Protein AF-P15956-F1 (afdb_monomer)

Radius of gyration: 27.66 Å; Cα contacts (8 Å, |Δi|>4): 25; chains: 1; bounding box: 59×22×78 Å

Foldseek 3Di:
DPPVVVCVPCVVVVVVVVVVVCVVPPDDDDDDVNPDDDDPPDDDDPPDPDDDDDCLVVVVVVLVVLVVVLVVVCVVCVVCVVPCDVVSVVVNVVSVVVSVVVVVVCVVVVSNPDDDPVVVVVVVCVVVVVVVVPPD

Mean predicted aligned error: 11.68 Å

Organism: Emericella nidulans (NCBI:txid162425)

Sequence (136 aa):
MTTTTFFLFLIPVLAIILLAVNLIFSPHNPYQEKDSAFECGFHSFLGQNRTQFSISFFIFALLFLLFDLEILLVYPYVVSAYTNGIYGLVIMLVFFLVGTLGFAFELGKNALKIESRQVYNFNYKSWSGYSLIYNK

Nearest PDB structures (foldseek):
  7zme-assembly1_3  TM=8.219E-01  e=1.032E-07  Thermochaetoides thermophila DSM 1495
  6q8o-assembly1_A  TM=8.281E-01  e=1.991E-04  Thermus thermophilus HB8
  6zjy-assembly1_A  TM=8.030E-01  e=6.312E-04  Thermus thermophilus
  6zkc-assembly1_A  TM=7.196E-01  e=3.135E-03  Ovis aries
  8gzu-assembly1_n3  TM=6.681E-01  e=3.582E-02  Tetrahymena thermophila SB210

Structure (mmCIF, N/CA/C/O backbone):
data_AF-P15956-F1
#
_entry.id   AF-P15956-F1
#
loop_
_atom_site.group_PDB
_atom_site.id
_atom_site.type_symbol
_atom_site.label_atom_id
_atom_site.label_alt_id
_atom_site.label_comp_id
_atom_site.label_asym_id
_atom_site.label_entity_id
_atom_site.label_seq_id
_atom_site.pdbx_PDB_ins_code
_atom_site.Cartn_x
_atom_site.Cartn_y
_atom_site.Cartn_z
_atom_site.occupancy
_atom_site.B_iso_or_equiv
_atom_site.auth_seq_id
_atom_site.auth_comp_id
_atom_site.auth_asym_id
_atom_site.auth_atom_id
_atom_site.pdbx_PDB_model_num
ATOM 1 N N . MET A 1 1 ? -21.646 0.951 -29.539 1.00 66.38 1 MET A N 1
ATOM 2 C CA . MET A 1 1 ? -21.012 1.026 -28.207 1.00 66.38 1 MET A CA 1
ATOM 3 C C . MET A 1 1 ? -20.017 -0.108 -28.100 1.00 66.38 1 MET A C 1
ATOM 5 O O . MET A 1 1 ? -20.374 -1.224 -28.456 1.00 66.38 1 MET A O 1
ATOM 9 N N . THR A 1 2 ? -18.770 0.170 -27.722 1.00 90.88 2 THR A N 1
ATOM 10 C CA . THR A 1 2 ? -17.778 -0.894 -27.518 1.00 90.88 2 THR A CA 1
ATOM 11 C C . THR A 1 2 ? -18.231 -1.780 -26.355 1.00 90.88 2 THR A C 1
ATOM 13 O O . THR A 1 2 ? -18.855 -1.288 -25.411 1.00 90.88 2 THR A O 1
ATOM 16 N N . THR A 1 3 ? -17.919 -3.076 -26.392 1.00 93.44 3 THR A N 1
ATOM 17 C CA . THR A 1 3 ? -18.211 -4.001 -25.279 1.00 93.44 3 THR A CA 1
ATOM 18 C C . THR A 1 3 ? -17.689 -3.458 -23.944 1.00 93.44 3 THR A C 1
ATOM 20 O O . THR A 1 3 ? -18.360 -3.572 -22.924 1.00 93.44 3 THR A O 1
ATOM 23 N N . THR A 1 4 ? -16.549 -2.761 -23.965 1.00 93.56 4 THR A N 1
ATOM 24 C CA . THR A 1 4 ? -15.973 -2.079 -22.798 1.00 93.56 4 THR A CA 1
ATOM 25 C C . THR A 1 4 ? -16.869 -0.969 -22.249 1.00 93.56 4 THR A C 1
ATOM 27 O O . THR A 1 4 ? -17.122 -0.940 -21.047 1.00 93.56 4 THR A O 1
ATOM 30 N N . THR A 1 5 ? -17.405 -0.090 -23.105 1.00 93.56 5 THR A N 1
ATOM 31 C CA . THR A 1 5 ? -18.334 0.965 -22.659 1.00 93.56 5 THR A CA 1
ATOM 32 C C . THR A 1 5 ? -19.604 0.382 -22.047 1.00 93.56 5 THR A C 1
ATOM 34 O O . THR A 1 5 ? -20.076 0.901 -21.045 1.00 93.56 5 THR A O 1
ATOM 37 N N . PHE A 1 6 ? -20.116 -0.733 -22.575 1.00 94.88 6 PHE A N 1
ATOM 38 C CA . PHE A 1 6 ? -21.272 -1.419 -21.997 1.00 94.88 6 PHE A CA 1
ATOM 39 C C . PHE A 1 6 ? -21.007 -1.919 -20.566 1.00 94.88 6 PHE A C 1
ATOM 41 O O . PHE A 1 6 ? -21.795 -1.631 -19.664 1.00 94.88 6 PHE A O 1
ATOM 48 N N . PHE A 1 7 ? -19.887 -2.613 -20.329 1.00 95.31 7 PHE A N 1
ATOM 49 C CA . PHE A 1 7 ? -19.571 -3.144 -18.996 1.00 95.31 7 PHE A CA 1
ATOM 50 C C . PHE A 1 7 ? -19.307 -2.053 -17.953 1.00 95.31 7 PHE A C 1
ATOM 52 O O . PHE A 1 7 ? -19.705 -2.221 -16.800 1.00 95.31 7 PHE A O 1
ATOM 59 N N . LEU A 1 8 ? -18.710 -0.922 -18.349 1.00 95.69 8 LEU A N 1
ATOM 60 C CA . LEU A 1 8 ? -18.478 0.214 -17.449 1.00 95.69 8 LEU A CA 1
ATOM 61 C C . LEU A 1 8 ? -19.773 0.762 -16.830 1.00 95.69 8 LEU A C 1
ATOM 63 O O . LEU A 1 8 ? -19.757 1.177 -15.675 1.00 95.69 8 LEU A O 1
ATOM 67 N N . PHE A 1 9 ? -20.891 0.734 -17.562 1.00 95.12 9 PHE A N 1
ATOM 68 C CA . PHE A 1 9 ? -22.191 1.168 -17.040 1.00 95.12 9 PHE A CA 1
ATOM 69 C C . PHE A 1 9 ? -22.993 0.026 -16.413 1.00 95.12 9 PHE A C 1
ATOM 71 O O . PHE A 1 9 ? -23.650 0.233 -15.395 1.00 95.12 9 PHE A O 1
ATOM 78 N N . LEU A 1 10 ? -22.934 -1.183 -16.978 1.00 95.88 10 LEU A N 1
ATOM 79 C CA . LEU A 1 10 ? -23.718 -2.314 -16.482 1.00 95.88 10 LEU A CA 1
ATOM 80 C C . LEU A 1 10 ? -23.341 -2.701 -15.045 1.00 95.88 10 LEU A C 1
ATOM 82 O O . LEU A 1 10 ? -24.234 -2.960 -14.244 1.00 95.88 10 LEU A O 1
ATOM 86 N N . ILE A 1 11 ? -22.049 -2.712 -14.702 1.00 96.62 11 ILE A N 1
ATOM 87 C CA . ILE A 1 11 ? -21.574 -3.125 -13.371 1.00 96.62 11 ILE A CA 1
ATOM 88 C C . ILE A 1 11 ? -22.152 -2.247 -12.239 1.00 96.62 11 ILE A C 1
ATOM 90 O O . ILE A 1 11 ? -22.801 -2.802 -11.347 1.00 96.62 11 ILE A O 1
ATOM 94 N N . PRO A 1 12 ? -21.984 -0.907 -12.236 1.00 97.06 12 PRO A N 1
ATOM 95 C CA . PRO A 1 12 ? -22.539 -0.068 -11.174 1.00 97.06 12 PRO A CA 1
ATOM 96 C C . PRO A 1 12 ? -24.073 -0.061 -11.175 1.00 97.06 12 PRO A C 1
ATOM 98 O O . PRO A 1 12 ? -24.679 -0.063 -10.106 1.00 97.06 12 PRO A O 1
ATOM 101 N N . VAL A 1 13 ? -24.717 -0.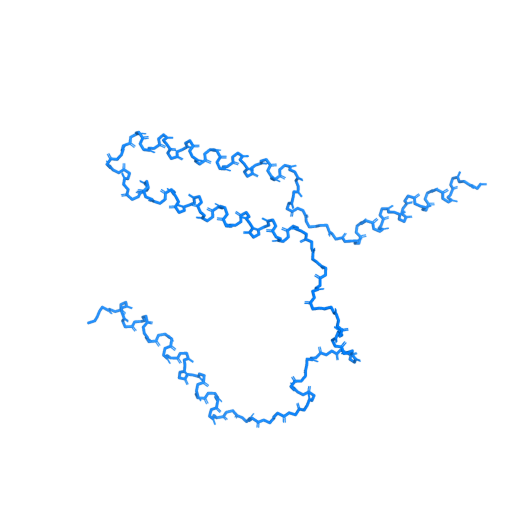112 -12.348 1.00 96.88 13 VAL A N 1
ATOM 102 C CA . VAL A 1 13 ? -26.186 -0.168 -12.443 1.00 96.88 13 VAL A CA 1
ATOM 103 C C . VAL A 1 13 ? -26.728 -1.460 -11.835 1.00 96.88 13 VAL A C 1
ATOM 105 O O . VAL A 1 13 ? -27.676 -1.413 -11.055 1.00 96.88 13 VAL A O 1
ATOM 108 N N . LEU A 1 14 ? -26.109 -2.606 -12.123 1.00 97.31 14 LEU A N 1
ATOM 109 C CA . LEU A 1 14 ? -26.494 -3.885 -11.531 1.00 97.31 14 LEU A CA 1
ATOM 110 C C . LEU A 1 14 ? -26.324 -3.871 -10.006 1.00 97.31 14 LEU A C 1
ATOM 112 O O . LEU A 1 14 ? -27.215 -4.335 -9.298 1.00 97.31 14 LEU A O 1
ATOM 116 N N . ALA A 1 15 ? -25.230 -3.296 -9.492 1.00 97.44 15 ALA A N 1
ATOM 117 C CA . ALA A 1 15 ? -25.020 -3.145 -8.051 1.00 97.44 15 ALA A CA 1
ATOM 118 C C . ALA A 1 15 ? -26.131 -2.305 -7.389 1.00 97.44 15 ALA A C 1
ATOM 120 O O . ALA A 1 15 ? -26.654 -2.692 -6.344 1.00 97.44 15 ALA A O 1
ATOM 121 N N . ILE A 1 16 ? -26.544 -1.203 -8.026 1.00 97.56 16 ILE A N 1
ATOM 122 C CA . ILE A 1 16 ? -27.652 -0.358 -7.552 1.00 97.56 16 ILE A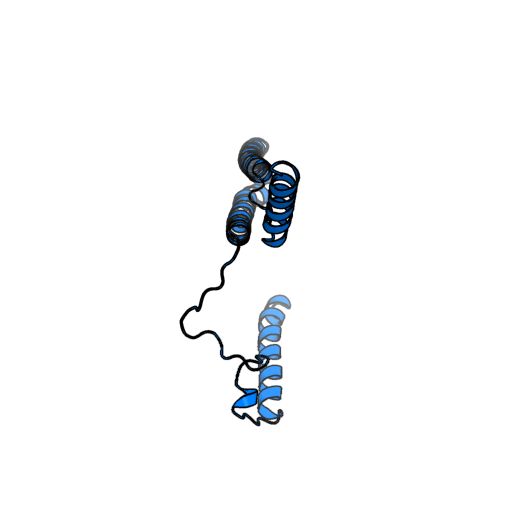 CA 1
ATOM 123 C C . ILE A 1 16 ? -28.987 -1.111 -7.605 1.00 97.56 16 ILE A C 1
ATOM 125 O O . ILE A 1 16 ? -29.762 -1.030 -6.655 1.00 97.56 16 ILE A O 1
ATOM 129 N N . ILE A 1 17 ? -29.258 -1.870 -8.673 1.00 97.31 17 ILE A N 1
ATOM 130 C CA . ILE A 1 17 ? -30.485 -2.675 -8.794 1.00 97.31 17 ILE A CA 1
ATOM 131 C C . ILE A 1 17 ? -30.547 -3.723 -7.681 1.00 97.31 17 ILE A C 1
ATOM 133 O O . ILE A 1 17 ? -31.574 -3.840 -7.019 1.00 97.31 17 ILE A O 1
ATOM 137 N N . LEU A 1 18 ? -29.461 -4.459 -7.434 1.00 96.88 18 LEU A N 1
ATOM 138 C CA . LEU A 1 18 ? -29.420 -5.469 -6.373 1.00 96.88 18 LEU A CA 1
ATOM 139 C C . LEU A 1 18 ? -29.593 -4.847 -4.980 1.00 96.88 18 LEU A C 1
ATOM 141 O O . LEU A 1 18 ? -30.310 -5.408 -4.149 1.00 96.88 18 LEU A O 1
ATOM 145 N N . LEU A 1 19 ? -29.005 -3.670 -4.740 1.00 97.00 19 LEU A N 1
ATOM 146 C CA . LEU A 1 19 ? -29.234 -2.905 -3.514 1.00 97.00 19 LEU A CA 1
ATOM 147 C C . LEU A 1 19 ? -30.703 -2.468 -3.387 1.00 97.00 19 LEU A C 1
ATOM 149 O O . LEU A 1 19 ? -31.295 -2.638 -2.325 1.00 97.00 19 LEU A O 1
ATOM 153 N N . ALA A 1 20 ? -31.317 -1.960 -4.459 1.00 96.81 20 ALA A N 1
ATOM 154 C CA . ALA A 1 20 ? -32.720 -1.543 -4.463 1.00 96.81 20 ALA A CA 1
ATOM 155 C C . ALA A 1 20 ? -33.676 -2.721 -4.220 1.00 96.81 20 ALA A C 1
ATOM 157 O O . ALA A 1 20 ? -34.612 -2.600 -3.433 1.00 96.81 20 ALA A O 1
ATOM 158 N N . VAL A 1 21 ? -33.410 -3.880 -4.831 1.00 96.75 21 VAL A N 1
ATOM 159 C CA . VAL A 1 21 ? -34.142 -5.127 -4.564 1.00 96.75 21 VAL A CA 1
ATOM 160 C C . VAL A 1 21 ? -34.025 -5.494 -3.083 1.00 96.75 21 VAL A C 1
ATOM 162 O O . VAL A 1 21 ? -35.041 -5.757 -2.445 1.00 96.75 21 VAL A O 1
ATOM 165 N N . ASN A 1 22 ? -32.824 -5.452 -2.495 1.00 96.12 22 ASN A N 1
ATOM 166 C CA . ASN A 1 22 ? -32.667 -5.722 -1.065 1.00 96.12 22 ASN A CA 1
ATOM 167 C C . ASN A 1 22 ? -33.465 -4.733 -0.198 1.00 96.12 22 ASN A C 1
ATOM 169 O O . ASN A 1 22 ? -34.184 -5.171 0.691 1.00 96.12 22 ASN A O 1
ATOM 173 N N . LEU A 1 23 ? -33.409 -3.432 -0.486 1.00 93.88 23 LEU A N 1
ATOM 174 C CA . LEU A 1 23 ? -34.142 -2.413 0.275 1.00 93.88 23 LEU A CA 1
ATOM 175 C C . LEU A 1 23 ? -35.669 -2.573 0.190 1.00 93.88 23 LEU A C 1
ATOM 177 O O . LEU A 1 23 ? -36.357 -2.265 1.158 1.00 93.88 23 LEU A O 1
ATOM 181 N N . ILE A 1 24 ? -36.198 -3.054 -0.941 1.00 94.62 24 ILE A N 1
ATOM 182 C CA . ILE A 1 24 ? -37.642 -3.258 -1.142 1.00 94.62 24 ILE A CA 1
ATOM 183 C C . ILE A 1 24 ? -38.132 -4.552 -0.477 1.00 94.62 24 ILE A C 1
ATOM 185 O O . ILE A 1 24 ? -39.212 -4.565 0.109 1.00 94.62 24 ILE A O 1
ATOM 189 N N . PHE A 1 25 ? -37.374 -5.648 -0.585 1.00 94.38 25 PHE A N 1
ATOM 190 C CA . PHE A 1 25 ? -37.822 -6.971 -0.126 1.00 94.38 25 PHE A CA 1
ATOM 191 C C . PHE A 1 25 ? -37.349 -7.345 1.287 1.00 94.38 25 PHE A C 1
ATOM 193 O O . PHE A 1 25 ? -37.889 -8.280 1.879 1.00 94.38 25 PHE A O 1
ATOM 200 N N . SER A 1 26 ? -36.340 -6.665 1.837 1.00 92.06 26 SER A N 1
ATOM 201 C CA . SER A 1 26 ? -35.792 -6.983 3.159 1.00 92.06 26 SER A CA 1
ATOM 202 C C . SER A 1 26 ? -36.689 -6.452 4.289 1.00 92.06 26 SER A C 1
ATOM 204 O O . SER A 1 26 ? -37.110 -5.294 4.243 1.00 92.06 26 SER A O 1
ATOM 206 N N . PRO A 1 27 ? -36.963 -7.244 5.344 1.00 90.38 27 PRO A N 1
ATOM 207 C CA . PRO A 1 27 ? -37.688 -6.761 6.512 1.00 90.38 27 PRO A CA 1
ATOM 208 C C . PRO A 1 27 ? -36.859 -5.717 7.273 1.00 90.38 27 PRO A C 1
ATOM 210 O O . PRO A 1 27 ? -35.806 -6.012 7.845 1.00 90.38 27 PRO A O 1
ATOM 213 N N . HIS A 1 28 ? -37.365 -4.488 7.332 1.00 88.94 28 HIS A N 1
ATOM 214 C CA . HIS A 1 28 ? -36.747 -3.397 8.076 1.00 88.94 28 HIS A CA 1
ATOM 215 C C . HIS A 1 28 ? -37.395 -3.253 9.464 1.00 88.94 28 HIS A C 1
ATOM 217 O O . HIS A 1 28 ? -38.454 -2.651 9.603 1.00 88.94 28 HIS A O 1
ATOM 223 N N . ASN A 1 29 ? -36.763 -3.831 10.493 1.00 89.88 29 ASN A N 1
ATOM 224 C CA . ASN A 1 29 ? -37.161 -3.691 11.903 1.00 89.88 29 ASN A CA 1
ATOM 225 C C . ASN A 1 29 ? -35.998 -3.085 12.719 1.00 89.88 29 ASN A C 1
ATOM 227 O O . ASN A 1 29 ? -35.164 -3.859 13.217 1.00 89.88 29 ASN A O 1
ATOM 231 N N . PRO A 1 30 ? -35.861 -1.744 12.746 1.00 87.94 30 PRO A N 1
ATOM 232 C CA . PRO A 1 30 ? -34.878 -1.034 13.563 1.00 87.94 30 PRO A CA 1
ATOM 233 C C . PRO A 1 30 ? -35.360 -0.918 15.016 1.00 87.94 30 PRO A C 1
ATOM 235 O O . PRO A 1 30 ? -36.530 -0.646 15.281 1.00 87.94 30 PRO A O 1
ATOM 238 N N . TYR A 1 31 ? -34.454 -1.132 15.963 1.00 90.25 31 TYR A N 1
ATOM 239 C CA . TYR A 1 31 ? -34.676 -0.894 17.390 1.00 90.25 31 TYR A CA 1
ATOM 240 C C . TYR A 1 31 ? -33.358 -0.446 18.021 1.00 90.25 31 TYR A C 1
ATOM 242 O O . TYR A 1 31 ? -32.284 -0.711 17.480 1.00 90.25 31 TYR A O 1
ATOM 250 N N . GLN A 1 32 ? -33.432 0.245 19.158 1.00 84.81 32 GLN A N 1
ATOM 251 C CA . GLN A 1 32 ? -32.307 0.989 19.733 1.00 84.81 32 GLN A CA 1
ATOM 252 C C . GLN A 1 32 ? -31.046 0.131 19.941 1.00 84.81 32 GLN A C 1
ATOM 254 O O . GLN A 1 32 ? -29.933 0.569 19.650 1.00 84.81 32 GLN A O 1
ATOM 259 N N . GLU A 1 33 ? -31.200 -1.113 20.387 1.00 81.81 33 GLU A N 1
ATOM 260 C CA . GLU A 1 33 ? -30.088 -2.040 20.614 1.00 81.81 33 GLU A CA 1
ATOM 261 C C . GLU A 1 33 ? -29.494 -2.593 19.309 1.00 81.81 33 GLU A C 1
ATOM 263 O O . GLU A 1 33 ? -28.332 -2.982 19.288 1.00 81.81 33 GLU A O 1
ATOM 268 N N . LYS A 1 34 ? -30.261 -2.617 18.212 1.00 84.50 34 LYS A N 1
ATOM 269 C CA . LYS A 1 34 ? -29.793 -3.049 16.883 1.00 84.50 34 LYS A CA 1
ATOM 270 C C . LYS A 1 34 ? -29.098 -1.935 16.113 1.00 84.50 34 LYS A C 1
ATOM 272 O O . LYS A 1 34 ? -28.193 -2.218 15.333 1.00 84.50 34 LYS A O 1
ATOM 277 N N . ASP A 1 35 ? -29.521 -0.696 16.339 1.00 86.31 35 ASP A N 1
ATOM 278 C CA . ASP A 1 35 ? -28.936 0.485 15.702 1.00 86.31 35 ASP A CA 1
ATOM 279 C C . ASP A 1 35 ? -27.712 1.022 16.467 1.00 86.31 35 ASP A C 1
ATOM 281 O O . ASP A 1 35 ? -26.951 1.830 15.933 1.00 86.31 35 ASP A O 1
ATOM 285 N N . SER A 1 36 ? -27.495 0.580 17.711 1.00 82.62 36 SER A N 1
ATOM 286 C CA . SER A 1 36 ? -26.305 0.928 18.495 1.00 82.62 36 SER A CA 1
ATOM 287 C C . SER A 1 36 ? -25.149 -0.049 18.249 1.00 82.62 36 SER A C 1
ATOM 289 O O . SER A 1 36 ? -25.343 -1.213 17.905 1.00 82.62 36 SER A O 1
ATOM 291 N N . ALA A 1 37 ? -23.913 0.440 18.383 1.00 81.44 37 ALA A N 1
ATOM 292 C CA . ALA A 1 37 ? -22.723 -0.382 18.182 1.00 81.44 37 ALA A CA 1
ATOM 293 C C . ALA A 1 37 ? -22.655 -1.506 19.227 1.00 81.44 37 ALA A C 1
ATOM 295 O O . ALA A 1 37 ? -22.888 -1.266 20.412 1.00 81.44 37 ALA A O 1
ATOM 296 N N . PHE A 1 38 ? -22.300 -2.721 18.792 1.00 76.50 38 PHE A N 1
ATOM 297 C CA . PHE A 1 38 ? -22.085 -3.830 19.715 1.00 76.50 38 PHE A CA 1
ATOM 298 C C . PHE A 1 38 ? -20.877 -3.532 20.599 1.00 76.50 38 PHE A C 1
ATOM 300 O O . PHE A 1 38 ? -19.731 -3.562 20.156 1.00 76.50 38 PHE A O 1
ATOM 307 N N . GLU A 1 39 ? -21.152 -3.292 21.867 1.00 73.19 39 GLU A N 1
ATOM 308 C CA . GLU A 1 39 ? -20.169 -3.186 22.926 1.00 73.19 39 GLU A CA 1
ATOM 309 C C . GLU A 1 39 ? -20.600 -4.177 24.000 1.00 73.19 39 GLU A C 1
ATOM 311 O O . GLU A 1 39 ? -21.790 -4.272 24.304 1.00 73.19 39 GLU A O 1
ATOM 316 N N . CYS A 1 40 ? -19.663 -4.930 24.579 1.00 74.81 40 CYS A N 1
ATOM 317 C CA . CYS A 1 40 ? -19.920 -5.914 25.640 1.00 74.81 40 CYS A CA 1
ATOM 318 C C . CYS A 1 40 ? -20.374 -5.254 26.969 1.00 74.81 40 CYS A C 1
ATOM 320 O O . CYS A 1 40 ? -19.822 -5.551 28.027 1.00 74.81 40 CYS A O 1
ATOM 322 N N . GLY A 1 41 ? -21.344 -4.335 26.923 1.00 69.12 41 GLY A N 1
ATOM 323 C CA . GLY A 1 41 ? -21.858 -3.545 28.039 1.00 69.12 41 GLY A CA 1
ATOM 324 C C . GLY A 1 41 ? -21.189 -2.181 28.241 1.00 69.12 41 GLY A C 1
ATOM 325 O O . GLY A 1 41 ? -21.436 -1.552 29.266 1.00 69.12 41 GLY A O 1
ATOM 326 N N . PHE A 1 42 ? -20.351 -1.707 27.314 1.00 66.25 42 PHE A N 1
ATOM 327 C CA . PHE A 1 42 ? -19.652 -0.423 27.449 1.00 66.25 42 PHE A CA 1
ATOM 328 C C . PHE A 1 42 ? -20.212 0.633 26.491 1.00 66.25 42 PHE A C 1
ATOM 330 O O . PHE A 1 42 ? -20.554 0.343 25.357 1.00 66.25 42 PHE A O 1
ATOM 337 N N . HIS A 1 43 ? -20.316 1.885 26.930 1.00 67.19 43 HIS A N 1
ATOM 338 C CA . HIS A 1 43 ? -20.608 2.982 26.009 1.00 67.19 43 HIS A CA 1
ATOM 339 C C . HIS A 1 43 ? -19.312 3.427 25.330 1.00 67.19 43 HIS A C 1
ATOM 341 O O . HIS A 1 43 ? -18.280 3.547 25.995 1.00 67.19 43 HIS A O 1
ATOM 347 N N . SER A 1 44 ? -19.367 3.716 24.026 1.00 68.06 44 SER A N 1
ATOM 348 C CA . SER A 1 44 ? -18.257 4.342 23.301 1.00 68.06 44 SER A CA 1
ATOM 349 C C . SER A 1 44 ? -17.777 5.576 24.071 1.00 68.06 44 SER A C 1
ATOM 351 O O . SER A 1 44 ? -18.589 6.450 24.386 1.00 68.06 44 SER A O 1
ATOM 353 N N . PHE A 1 45 ? -16.485 5.636 24.401 1.00 65.81 45 PHE A N 1
ATOM 354 C CA . PHE A 1 45 ? -15.911 6.679 25.253 1.00 65.81 45 PHE A CA 1
ATOM 355 C C . PHE A 1 45 ? -16.260 8.090 24.744 1.00 65.81 45 PHE A C 1
ATOM 357 O O . PHE A 1 45 ? -15.717 8.564 23.745 1.00 65.81 45 PHE A O 1
ATOM 364 N N . LEU A 1 46 ? -17.156 8.783 25.453 1.00 66.25 46 LEU A N 1
ATOM 365 C CA . LEU A 1 46 ? -17.510 10.173 25.177 1.00 66.25 46 LEU A CA 1
ATOM 366 C C . LEU A 1 46 ? -16.299 11.056 25.514 1.00 66.25 46 LEU A C 1
ATOM 368 O O . LEU A 1 46 ? -15.959 11.231 26.681 1.00 66.25 46 LEU A O 1
ATOM 372 N N . GLY A 1 47 ? -15.621 11.581 24.492 1.00 71.56 47 GLY A N 1
ATOM 373 C CA . GLY A 1 47 ? -14.517 12.538 24.653 1.00 71.56 47 GLY A CA 1
ATOM 374 C C . GLY A 1 47 ? -13.210 12.171 23.948 1.00 71.56 47 GLY A C 1
ATOM 375 O O . GLY A 1 47 ? -12.355 13.043 23.802 1.00 71.56 47 GLY A O 1
ATOM 376 N N . GLN A 1 48 ? -13.049 10.938 23.449 1.00 70.56 48 GLN A N 1
ATOM 377 C CA . GLN A 1 48 ? -11.897 10.555 22.620 1.00 70.56 48 GLN A CA 1
ATOM 378 C C . GLN A 1 48 ? -12.326 9.838 21.336 1.00 70.56 48 GLN A C 1
ATOM 380 O O . GLN A 1 48 ? -12.471 8.624 21.291 1.00 70.56 48 GLN A O 1
ATO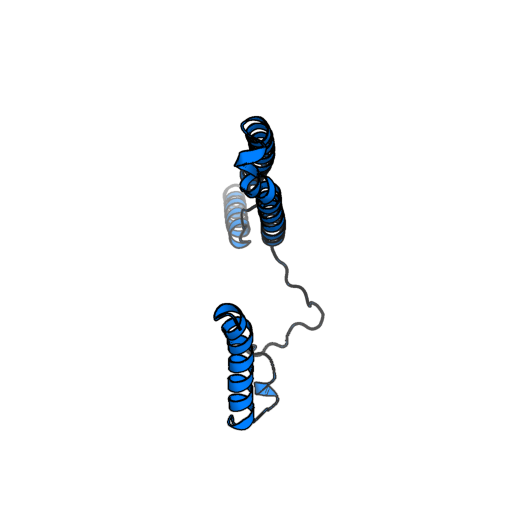M 385 N N . ASN A 1 49 ? -12.438 10.605 20.248 1.00 76.75 49 ASN A N 1
ATOM 386 C CA . ASN A 1 49 ? -12.742 10.079 18.907 1.00 76.75 49 ASN A CA 1
ATOM 387 C C . ASN A 1 49 ? -11.503 9.516 18.186 1.00 76.75 49 ASN A C 1
ATOM 389 O O . ASN A 1 49 ? -11.573 9.129 17.019 1.00 76.75 49 ASN A O 1
ATOM 393 N N . ARG A 1 50 ? -10.336 9.550 18.836 1.00 80.56 50 ARG A N 1
ATOM 394 C CA . ARG A 1 50 ? -9.062 9.112 18.271 1.00 80.56 50 ARG A CA 1
ATOM 395 C C . ARG A 1 50 ? -8.448 8.081 19.196 1.00 80.56 50 ARG A C 1
ATOM 397 O O . ARG A 1 50 ? -8.210 8.355 20.366 1.00 80.56 50 ARG A O 1
ATOM 404 N N . THR A 1 51 ? -8.168 6.910 18.648 1.00 79.62 51 THR A N 1
ATOM 405 C CA . THR A 1 51 ? -7.378 5.890 19.324 1.00 79.62 51 THR A CA 1
ATOM 406 C C . THR A 1 51 ? -5.895 6.192 19.137 1.00 79.62 51 THR A C 1
ATOM 408 O O . THR A 1 51 ? -5.475 6.752 18.124 1.00 79.62 51 THR A O 1
ATOM 411 N N . GLN A 1 52 ? -5.080 5.834 20.128 1.00 81.44 52 GLN A N 1
ATOM 412 C CA . GLN A 1 52 ? -3.630 5.844 19.964 1.00 81.44 52 GLN A CA 1
ATOM 413 C C . GLN A 1 52 ? -3.240 4.795 18.911 1.00 81.44 52 GLN A C 1
ATOM 415 O O . GLN A 1 52 ? -3.568 3.618 19.053 1.00 81.44 52 GLN A O 1
ATOM 420 N N . PHE A 1 53 ? -2.540 5.218 17.863 1.00 83.50 53 PHE A N 1
ATOM 421 C CA . PHE A 1 53 ? -1.975 4.339 16.842 1.00 83.50 53 PHE A CA 1
ATOM 422 C C . PHE A 1 53 ? -0.467 4.576 16.744 1.00 83.50 53 PHE A C 1
ATOM 424 O O . PHE A 1 53 ? 0.032 5.642 17.112 1.00 83.50 53 PHE A O 1
ATOM 431 N N . SER A 1 54 ? 0.282 3.573 16.286 1.00 86.25 54 SER A N 1
ATOM 432 C CA . SER A 1 54 ? 1.719 3.729 16.064 1.00 86.25 54 SER A CA 1
ATOM 433 C C . SER A 1 54 ? 1.979 4.601 14.834 1.00 86.25 54 SER A C 1
ATOM 435 O O . SER A 1 54 ? 1.333 4.445 13.797 1.00 86.25 54 SER A O 1
ATOM 437 N N . ILE A 1 55 ? 2.972 5.492 14.923 1.00 88.12 55 ILE A N 1
ATOM 438 C CA . ILE A 1 55 ? 3.392 6.352 13.803 1.00 88.12 55 ILE A CA 1
ATOM 439 C C . ILE A 1 55 ? 3.782 5.538 12.557 1.00 88.12 55 ILE A C 1
ATOM 441 O O . ILE A 1 55 ? 3.641 6.019 11.437 1.00 88.12 55 ILE A O 1
ATOM 445 N N . SER A 1 56 ? 4.194 4.279 12.738 1.00 88.81 56 SER A N 1
ATOM 446 C CA . SER A 1 56 ? 4.551 3.354 11.663 1.00 88.81 56 SER A CA 1
ATOM 447 C C . SER A 1 56 ? 3.455 3.247 10.598 1.00 88.81 56 SER A C 1
ATOM 449 O O . SER A 1 56 ? 3.771 3.268 9.414 1.00 88.81 56 SER A O 1
ATOM 451 N N . PHE A 1 57 ? 2.169 3.217 10.980 1.00 89.12 57 PHE A N 1
ATOM 452 C CA . PHE A 1 57 ? 1.061 3.157 10.012 1.00 89.12 57 PHE A CA 1
ATOM 453 C C . PHE A 1 57 ? 1.000 4.387 9.098 1.00 89.12 57 PHE A C 1
ATOM 455 O O . PHE A 1 57 ? 0.720 4.261 7.908 1.00 89.12 57 PHE A O 1
ATOM 462 N N . PHE A 1 58 ? 1.301 5.570 9.637 1.00 91.38 58 PHE A N 1
ATOM 463 C CA . PHE A 1 58 ? 1.386 6.797 8.848 1.00 91.38 58 PHE A CA 1
ATOM 464 C C . PHE A 1 58 ? 2.588 6.766 7.894 1.00 91.38 58 PHE A C 1
ATOM 466 O O . PHE A 1 58 ? 2.452 7.128 6.727 1.00 91.38 58 PHE A O 1
ATOM 473 N N . ILE A 1 59 ? 3.741 6.274 8.361 1.00 91.75 59 ILE A N 1
ATOM 474 C CA . ILE A 1 59 ? 4.952 6.135 7.538 1.00 91.75 59 ILE A CA 1
ATOM 475 C C . ILE A 1 59 ? 4.702 5.174 6.368 1.00 91.75 59 ILE A C 1
ATOM 477 O O . ILE A 1 59 ? 5.075 5.496 5.244 1.00 91.75 59 ILE A O 1
ATOM 481 N N . PHE A 1 60 ? 4.008 4.051 6.591 1.00 90.56 60 PHE A N 1
ATOM 482 C CA . PHE A 1 60 ? 3.603 3.142 5.512 1.00 90.56 60 PHE A CA 1
ATOM 483 C C . PHE A 1 60 ? 2.741 3.839 4.450 1.00 90.56 60 PHE A C 1
ATOM 485 O O . PHE A 1 60 ? 2.989 3.659 3.261 1.00 90.56 60 PHE A O 1
ATOM 492 N N . ALA A 1 61 ? 1.758 4.651 4.856 1.00 94.06 61 ALA A N 1
ATOM 493 C CA . ALA A 1 61 ? 0.894 5.369 3.916 1.00 94.06 61 ALA A CA 1
ATOM 494 C C . ALA A 1 61 ? 1.661 6.426 3.102 1.00 94.06 61 ALA A C 1
ATOM 496 O O . ALA A 1 61 ? 1.454 6.551 1.895 1.00 94.06 61 ALA A O 1
ATOM 497 N N . LEU A 1 62 ? 2.574 7.161 3.744 1.00 93.38 62 LEU A N 1
ATOM 498 C CA . LEU A 1 62 ? 3.418 8.153 3.073 1.00 93.38 62 LEU A CA 1
ATOM 499 C C . LEU A 1 62 ? 4.382 7.490 2.082 1.00 93.38 62 LEU A C 1
ATOM 501 O O . LEU A 1 62 ? 4.544 7.960 0.961 1.00 93.38 62 LEU A O 1
ATOM 505 N N . LEU A 1 63 ? 4.990 6.377 2.483 1.00 91.56 63 LEU A N 1
ATOM 506 C CA . LEU A 1 63 ? 5.900 5.592 1.654 1.00 91.56 63 LEU A CA 1
ATOM 507 C C . LEU A 1 63 ? 5.185 4.948 0.458 1.00 91.56 63 LEU A C 1
ATOM 509 O O . LEU A 1 63 ? 5.726 4.942 -0.644 1.00 91.56 63 LEU A O 1
ATOM 513 N N . PHE A 1 64 ? 3.948 4.480 0.646 1.00 92.75 64 PHE A N 1
ATOM 514 C CA . PHE A 1 64 ? 3.090 4.035 -0.453 1.00 92.75 64 PHE A CA 1
ATOM 515 C C . PHE A 1 64 ? 2.831 5.164 -1.459 1.00 92.75 64 PHE A C 1
ATOM 517 O O . PHE A 1 64 ? 3.022 4.965 -2.654 1.00 92.75 64 PHE A O 1
ATOM 524 N N . LEU A 1 65 ? 2.470 6.359 -0.978 1.00 94.25 65 LEU A N 1
ATOM 525 C CA . LEU A 1 65 ? 2.259 7.529 -1.835 1.00 94.25 65 LEU A CA 1
ATOM 526 C C . LEU A 1 65 ? 3.529 7.904 -2.611 1.00 94.25 65 LEU A C 1
ATOM 528 O O . LEU A 1 65 ? 3.448 8.236 -3.791 1.00 94.25 65 LEU A O 1
ATOM 532 N N . LEU A 1 66 ? 4.697 7.837 -1.966 1.00 92.62 66 LEU A N 1
ATOM 533 C CA . LEU A 1 66 ? 5.981 8.131 -2.603 1.00 92.62 66 LEU A CA 1
ATOM 534 C C . LEU A 1 66 ? 6.287 7.151 -3.747 1.00 92.62 66 LEU A C 1
ATOM 536 O O . LEU A 1 66 ? 6.627 7.599 -4.840 1.00 92.62 66 LEU A O 1
ATOM 540 N N . PHE A 1 67 ? 6.141 5.839 -3.525 1.00 91.31 67 PHE A N 1
ATOM 541 C CA . PHE A 1 67 ? 6.410 4.842 -4.571 1.00 91.31 67 PHE A CA 1
ATOM 542 C C . PHE A 1 67 ? 5.384 4.843 -5.694 1.00 91.31 67 PHE A C 1
ATOM 544 O O . PHE A 1 67 ? 5.757 4.634 -6.847 1.00 91.31 67 PHE A O 1
ATOM 551 N N .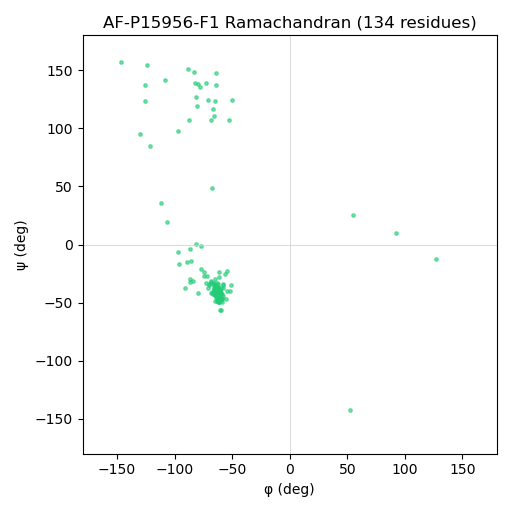 ASP A 1 68 ? 4.115 5.111 -5.391 1.00 95.19 68 ASP A N 1
ATOM 552 C CA . ASP A 1 68 ? 3.085 5.258 -6.422 1.00 95.19 68 ASP A CA 1
ATOM 553 C C . ASP A 1 68 ? 3.411 6.442 -7.352 1.00 95.19 68 ASP A C 1
ATOM 555 O O . ASP A 1 68 ? 3.376 6.325 -8.580 1.00 95.19 68 ASP A O 1
ATOM 559 N N . LEU A 1 69 ? 3.862 7.559 -6.771 1.00 94.44 69 LEU A N 1
ATOM 560 C CA . LEU A 1 69 ? 4.323 8.730 -7.516 1.00 94.44 69 LEU A CA 1
ATOM 561 C C . LEU A 1 69 ? 5.581 8.416 -8.349 1.00 94.44 69 LEU A C 1
ATOM 563 O O . LEU A 1 69 ? 5.656 8.803 -9.516 1.00 94.44 69 LEU A O 1
ATOM 567 N N . GLU A 1 70 ? 6.552 7.686 -7.797 1.00 94.06 70 GLU A N 1
ATOM 568 C CA . GLU A 1 70 ? 7.765 7.281 -8.523 1.00 94.06 70 GLU A CA 1
ATOM 569 C C . GLU A 1 70 ? 7.434 6.455 -9.777 1.00 94.06 70 GLU A C 1
ATOM 571 O O . GLU A 1 70 ? 7.924 6.757 -10.869 1.00 94.06 70 GLU A O 1
ATOM 576 N N . ILE A 1 71 ? 6.541 5.468 -9.654 1.00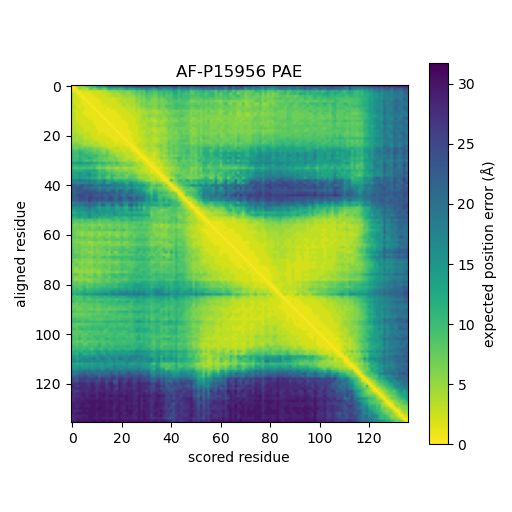 92.81 71 ILE A N 1
ATOM 577 C CA . ILE A 1 71 ? 6.090 4.636 -10.781 1.00 92.81 71 ILE A CA 1
ATOM 578 C C . ILE A 1 71 ? 5.364 5.489 -11.829 1.00 92.81 71 ILE A C 1
ATOM 580 O O . ILE A 1 71 ? 5.602 5.334 -13.033 1.00 92.81 71 ILE A O 1
ATOM 584 N N . LEU A 1 72 ? 4.522 6.428 -11.390 1.00 95.06 72 LEU A N 1
ATOM 585 C CA . LEU A 1 72 ? 3.828 7.358 -12.279 1.00 95.06 72 LEU A CA 1
ATOM 586 C C . LEU A 1 72 ? 4.814 8.222 -13.080 1.00 95.06 72 LEU A C 1
ATOM 588 O O . LEU A 1 72 ? 4.597 8.441 -14.270 1.00 95.06 72 LEU A O 1
ATOM 592 N N . LEU A 1 73 ? 5.916 8.673 -12.475 1.00 92.69 73 LEU A N 1
ATOM 593 C CA . LEU A 1 73 ? 6.951 9.456 -13.166 1.00 92.69 73 LEU A CA 1
ATOM 594 C C . LEU A 1 73 ? 7.795 8.630 -14.143 1.00 92.69 73 LEU A C 1
ATOM 596 O O . LEU A 1 73 ? 8.284 9.170 -15.137 1.00 92.69 73 LEU A O 1
ATOM 600 N N . VAL A 1 74 ? 7.944 7.326 -13.906 1.00 92.75 74 VAL A N 1
ATOM 601 C CA . VAL A 1 74 ? 8.613 6.408 -14.842 1.00 92.75 74 VAL A CA 1
ATOM 602 C C . VAL A 1 74 ? 7.726 6.098 -16.059 1.00 92.75 74 VAL A C 1
ATOM 604 O O . VAL A 1 74 ? 8.238 5.856 -17.156 1.00 92.75 74 VAL A O 1
ATOM 607 N N . TYR A 1 75 ? 6.400 6.162 -15.916 1.00 93.06 75 TYR A N 1
ATOM 608 C CA . TYR A 1 75 ? 5.447 5.789 -16.967 1.00 93.06 75 TYR A CA 1
ATOM 609 C C . TYR A 1 75 ? 5.633 6.533 -18.313 1.00 93.06 75 TYR A C 1
ATOM 611 O O . TYR A 1 75 ? 5.697 5.861 -19.347 1.00 93.06 75 TYR A O 1
ATOM 619 N N . PRO A 1 76 ? 5.803 7.873 -18.371 1.00 91.56 76 PRO A N 1
ATOM 620 C CA . PRO A 1 76 ? 6.064 8.584 -19.625 1.00 91.56 76 PRO A CA 1
ATOM 621 C C . PRO A 1 76 ? 7.314 8.097 -20.359 1.00 91.56 76 PRO A C 1
ATOM 623 O O . PRO A 1 76 ? 7.306 8.010 -21.590 1.00 91.56 76 PRO A O 1
ATOM 626 N N . TYR A 1 77 ? 8.377 7.752 -19.623 1.00 91.88 77 TYR A N 1
ATOM 627 C CA . TYR A 1 77 ? 9.579 7.184 -20.227 1.00 91.88 77 TYR A CA 1
ATOM 628 C C . TYR A 1 77 ? 9.276 5.829 -20.872 1.00 91.88 77 TYR A C 1
ATOM 630 O O . TYR A 1 77 ? 9.663 5.612 -22.017 1.00 91.88 77 TYR A O 1
ATOM 638 N N . VAL A 1 78 ? 8.535 4.949 -20.189 1.00 92.44 78 VAL A N 1
ATOM 639 C CA . VAL A 1 78 ? 8.171 3.623 -20.723 1.00 92.44 78 VAL A CA 1
ATOM 640 C C . VAL A 1 78 ? 7.369 3.749 -22.022 1.00 92.44 78 VAL A C 1
ATOM 642 O O . VAL A 1 78 ? 7.650 3.043 -22.988 1.00 92.44 78 VAL A O 1
ATOM 645 N N . VAL A 1 79 ? 6.425 4.692 -22.085 1.00 94.25 79 VAL A N 1
ATOM 646 C CA . VAL A 1 79 ? 5.610 4.940 -23.288 1.00 94.25 79 VAL A CA 1
ATOM 647 C C . VAL A 1 79 ? 6.436 5.528 -24.444 1.00 94.25 79 VAL A C 1
ATOM 649 O O . VAL A 1 79 ? 6.162 5.236 -25.606 1.00 94.25 79 VAL A O 1
ATOM 652 N N . SER A 1 80 ? 7.467 6.326 -24.150 1.00 93.44 80 SER A N 1
ATOM 653 C CA . SER A 1 80 ? 8.318 7.010 -25.143 1.00 93.44 80 SER A CA 1
ATOM 654 C C . SER A 1 80 ? 9.722 6.399 -25.290 1.00 93.44 80 SER A C 1
ATOM 656 O O . SER A 1 80 ? 10.637 7.027 -25.828 1.00 93.44 80 SER A O 1
ATOM 658 N N . ALA A 1 81 ? 9.914 5.151 -24.850 1.00 92.00 81 ALA A N 1
ATOM 659 C CA . ALA A 1 81 ? 11.228 4.504 -24.822 1.00 92.00 81 ALA A CA 1
ATOM 660 C C . ALA A 1 81 ? 11.886 4.440 -26.214 1.00 92.00 81 ALA A C 1
ATOM 662 O O . ALA A 1 81 ? 13.095 4.631 -26.346 1.00 92.00 81 ALA A O 1
ATOM 663 N N . TYR A 1 82 ? 11.080 4.256 -27.265 1.00 91.31 82 TYR A N 1
ATOM 664 C CA . TYR A 1 82 ? 11.550 4.222 -28.652 1.00 91.31 82 TYR A CA 1
ATOM 665 C C . TYR A 1 82 ? 12.111 5.561 -29.150 1.00 91.31 82 TYR A C 1
ATOM 667 O O . TYR A 1 82 ? 13.037 5.558 -29.956 1.00 91.31 82 TYR A O 1
ATOM 675 N N . THR A 1 83 ? 11.577 6.699 -28.692 1.00 93.88 83 THR A N 1
ATOM 676 C CA . THR A 1 83 ? 12.012 8.028 -29.159 1.00 93.88 83 THR A CA 1
ATOM 677 C C . THR A 1 83 ? 13.203 8.555 -28.370 1.00 93.88 83 THR A C 1
ATOM 679 O O . THR A 1 83 ? 14.038 9.265 -28.924 1.00 93.88 83 THR A O 1
ATOM 682 N N . ASN A 1 84 ? 13.299 8.207 -27.085 1.00 90.00 84 ASN A N 1
ATOM 683 C CA . ASN A 1 84 ? 14.319 8.757 -26.188 1.00 90.00 84 ASN A CA 1
ATOM 684 C C . ASN A 1 84 ? 15.626 7.946 -26.171 1.00 90.00 84 ASN A C 1
ATOM 686 O O . ASN A 1 84 ? 16.646 8.436 -25.675 1.00 90.00 84 ASN A O 1
ATOM 690 N N . GLY A 1 85 ? 15.606 6.715 -26.695 1.00 89.88 85 GLY A N 1
ATOM 691 C CA . GLY A 1 85 ? 16.776 5.845 -26.802 1.00 89.88 85 GLY A CA 1
ATOM 692 C C . GLY A 1 85 ? 17.523 5.662 -25.474 1.00 89.88 85 GLY A C 1
ATOM 693 O O . GLY A 1 85 ? 16.930 5.589 -24.399 1.00 89.88 85 GLY A O 1
ATOM 694 N N . ILE A 1 86 ? 18.856 5.613 -25.549 1.00 92.50 86 ILE A N 1
ATOM 695 C CA . ILE A 1 86 ? 19.736 5.405 -24.385 1.00 92.50 86 ILE A CA 1
ATOM 696 C C . ILE A 1 86 ? 19.719 6.615 -23.437 1.00 92.50 86 ILE A C 1
ATOM 698 O O . ILE A 1 86 ? 19.853 6.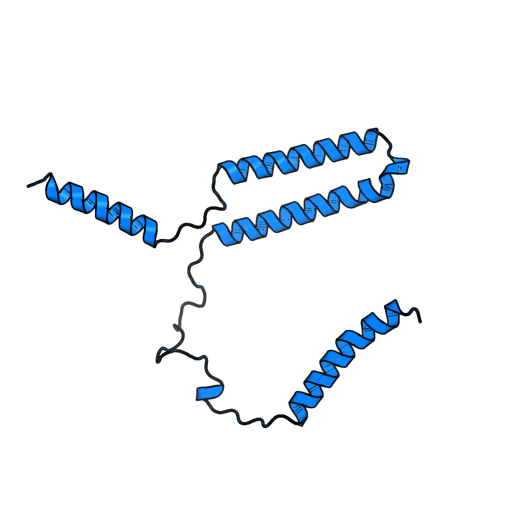450 -22.228 1.00 92.50 86 ILE A O 1
ATOM 702 N N . TYR A 1 87 ? 19.523 7.830 -23.958 1.00 93.00 87 TYR A N 1
ATOM 703 C CA . TYR A 1 87 ? 19.521 9.046 -23.142 1.00 93.00 87 TYR A CA 1
ATOM 704 C C . TYR A 1 87 ? 18.386 9.038 -22.110 1.00 93.00 87 TYR A C 1
ATOM 706 O O . TYR A 1 87 ? 18.632 9.230 -20.918 1.00 93.00 87 TYR A O 1
ATOM 714 N N . GLY A 1 88 ? 17.158 8.734 -22.546 1.00 92.81 88 GLY A N 1
ATOM 715 C CA . GLY A 1 88 ? 16.022 8.600 -21.630 1.00 92.81 88 GLY A CA 1
ATOM 716 C C . GLY A 1 88 ? 16.216 7.468 -20.620 1.00 92.81 88 GLY A C 1
ATOM 717 O O . GLY A 1 88 ? 15.859 7.622 -19.453 1.00 92.81 88 GLY A O 1
ATOM 718 N N . LEU A 1 89 ? 16.833 6.362 -21.051 1.00 93.12 89 LEU A N 1
ATOM 719 C CA . LEU A 1 89 ? 17.112 5.212 -20.194 1.00 93.12 89 LEU A CA 1
ATOM 720 C C . LEU A 1 89 ? 18.018 5.597 -19.026 1.00 93.12 89 LEU A C 1
ATOM 722 O O . LEU A 1 89 ? 17.716 5.260 -17.884 1.00 93.12 89 LEU A O 1
ATOM 726 N N . VAL A 1 90 ? 19.102 6.328 -19.298 1.00 95.19 90 VAL A N 1
ATOM 727 C CA . VAL A 1 90 ? 20.038 6.778 -18.259 1.00 95.19 90 VAL A CA 1
ATOM 728 C C . VAL A 1 90 ? 19.337 7.693 -17.254 1.00 95.19 90 VAL A C 1
ATOM 730 O O . VAL A 1 90 ? 19.499 7.497 -16.053 1.00 95.19 90 VAL A O 1
ATOM 733 N N . ILE A 1 91 ? 18.520 8.646 -17.717 1.00 93.31 91 ILE A N 1
ATOM 734 C CA . ILE A 1 91 ? 17.773 9.550 -16.826 1.00 93.31 91 ILE A CA 1
ATOM 735 C C . ILE A 1 91 ? 16.800 8.768 -15.939 1.00 93.31 91 ILE A C 1
ATOM 737 O O . ILE A 1 91 ? 16.768 8.989 -14.729 1.00 93.31 91 ILE A O 1
ATOM 741 N N . MET A 1 92 ? 16.041 7.835 -16.521 1.00 93.44 92 MET A N 1
ATOM 742 C CA . MET A 1 92 ? 15.097 7.005 -15.772 1.00 93.44 92 MET A CA 1
ATOM 743 C C . MET A 1 92 ? 15.813 6.149 -14.720 1.00 93.44 92 MET A C 1
ATOM 745 O O . MET A 1 92 ? 15.382 6.116 -13.569 1.00 93.44 92 MET A O 1
ATOM 749 N N . LEU A 1 93 ? 16.936 5.515 -15.077 1.00 93.75 93 LEU A N 1
ATOM 750 C CA . LEU A 1 93 ? 17.714 4.714 -14.131 1.00 93.75 93 LEU A CA 1
ATOM 751 C C . LEU A 1 93 ? 18.293 5.557 -12.994 1.00 93.75 93 LEU A C 1
ATOM 753 O O . LEU A 1 93 ? 18.262 5.115 -11.850 1.00 93.75 93 LEU A O 1
ATOM 757 N N . VAL A 1 94 ? 18.804 6.759 -13.278 1.00 95.31 94 VAL A N 1
ATOM 758 C CA . VAL A 1 94 ? 19.300 7.667 -12.231 1.00 95.31 94 VAL A CA 1
ATOM 759 C C . VAL A 1 94 ? 18.165 8.066 -11.288 1.00 95.31 94 VAL A C 1
ATOM 761 O O . VAL A 1 94 ? 18.350 8.020 -10.074 1.00 95.31 94 VAL A O 1
ATOM 764 N N . PHE A 1 95 ? 16.989 8.401 -11.823 1.00 93.19 95 PHE A N 1
ATOM 765 C CA . PHE A 1 95 ? 15.810 8.725 -11.017 1.00 93.19 95 PHE A CA 1
ATOM 766 C C . PHE A 1 95 ? 15.407 7.560 -10.097 1.00 93.19 95 PHE A C 1
ATOM 768 O O . PHE A 1 95 ? 15.288 7.751 -8.886 1.00 93.19 95 PHE A O 1
ATOM 775 N N . PHE A 1 96 ? 15.309 6.348 -10.648 1.00 92.19 96 PHE A N 1
ATOM 776 C CA . PHE A 1 96 ? 14.966 5.141 -9.892 1.00 92.19 96 PHE A CA 1
ATOM 777 C C . PHE A 1 96 ? 16.037 4.763 -8.853 1.00 92.19 96 PHE A C 1
ATOM 779 O O . PHE A 1 96 ? 15.730 4.350 -7.735 1.00 92.19 96 PHE A O 1
ATOM 786 N N . LEU A 1 97 ? 17.324 4.937 -9.171 1.00 94.44 97 LEU A N 1
ATOM 787 C CA . LEU A 1 97 ? 18.413 4.713 -8.214 1.00 94.44 97 LEU A CA 1
ATOM 788 C C . LEU A 1 97 ? 18.324 5.668 -7.019 1.00 94.44 97 LEU A C 1
ATOM 790 O O . LEU A 1 97 ? 18.508 5.246 -5.881 1.00 94.44 97 LEU A O 1
ATOM 794 N N . VAL A 1 98 ? 18.010 6.944 -7.248 1.00 94.25 98 VAL A N 1
ATOM 795 C CA . VAL A 1 98 ? 17.840 7.912 -6.155 1.00 94.25 98 VAL A CA 1
ATOM 796 C C . VAL A 1 98 ? 16.634 7.548 -5.277 1.00 94.25 98 VAL A C 1
ATOM 798 O O . VAL A 1 98 ? 16.763 7.563 -4.049 1.00 94.25 98 VAL A O 1
ATOM 801 N N . GLY A 1 99 ? 15.499 7.162 -5.874 1.00 92.19 99 GLY A N 1
ATOM 802 C CA . GLY A 1 99 ? 14.307 6.714 -5.138 1.00 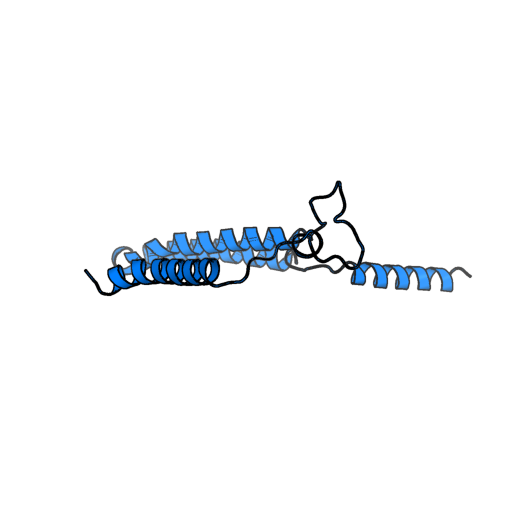92.19 99 GLY A CA 1
ATOM 803 C C . GLY A 1 99 ? 14.560 5.462 -4.292 1.00 92.19 99 GLY A C 1
ATOM 804 O O . GLY A 1 99 ? 14.320 5.448 -3.080 1.00 92.19 99 GLY A O 1
ATOM 805 N N . THR A 1 100 ? 15.156 4.435 -4.898 1.00 91.12 100 THR A N 1
ATOM 806 C CA . THR A 1 100 ? 15.498 3.177 -4.212 1.00 91.12 100 THR A CA 1
ATOM 807 C C . THR A 1 100 ? 16.527 3.351 -3.092 1.00 91.12 100 THR A C 1
ATOM 809 O O . THR A 1 100 ? 16.407 2.697 -2.053 1.00 91.12 100 THR A O 1
ATOM 812 N N . LEU A 1 101 ? 17.505 4.254 -3.235 1.00 94.38 101 LEU A N 1
ATOM 813 C CA . LEU A 1 101 ? 18.449 4.579 -2.157 1.00 94.38 101 LEU A CA 1
ATOM 814 C 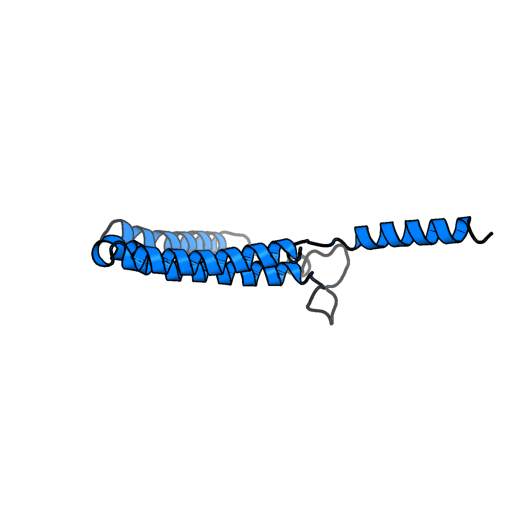C . LEU A 1 101 ? 17.750 5.244 -0.965 1.00 94.38 101 LEU A C 1
ATOM 816 O O . LEU A 1 101 ? 18.023 4.883 0.183 1.00 94.38 101 LEU A O 1
ATOM 820 N N . GLY A 1 102 ? 16.822 6.170 -1.226 1.00 91.94 102 GLY A N 1
ATOM 821 C CA . GLY A 1 102 ? 15.988 6.772 -0.184 1.00 91.94 102 GLY A CA 1
ATOM 822 C C . GLY A 1 102 ? 15.167 5.723 0.571 1.00 91.94 102 GLY A C 1
ATOM 823 O O . GLY A 1 102 ? 15.128 5.729 1.803 1.00 91.94 102 GLY A O 1
ATOM 824 N N . PHE A 1 103 ? 14.589 4.762 -0.154 1.00 90.56 103 PHE A N 1
ATOM 825 C CA . PHE A 1 103 ? 13.856 3.650 0.452 1.00 90.56 103 PHE A CA 1
ATOM 826 C C . PHE A 1 103 ? 14.733 2.759 1.332 1.00 90.56 103 PHE A C 1
ATOM 828 O O . PHE A 1 103 ? 14.371 2.447 2.469 1.00 90.56 103 PHE A O 1
ATOM 835 N N . ALA A 1 104 ? 15.893 2.353 0.813 1.00 92.38 104 ALA A N 1
ATOM 836 C CA . ALA A 1 104 ? 16.827 1.489 1.523 1.00 92.38 104 ALA A CA 1
ATOM 837 C C . ALA A 1 104 ? 17.305 2.132 2.835 1.00 92.38 104 ALA A C 1
ATOM 839 O O . ALA A 1 104 ? 17.430 1.451 3.856 1.00 92.38 104 ALA A O 1
ATOM 840 N N . PHE A 1 105 ? 17.514 3.451 2.831 1.00 93.00 105 PHE A N 1
ATOM 841 C CA . PHE A 1 105 ? 17.865 4.204 4.031 1.00 93.00 105 PHE A CA 1
ATOM 842 C C . PHE A 1 105 ? 16.754 4.172 5.095 1.00 93.00 105 PHE A C 1
ATOM 844 O O . PHE A 1 105 ? 17.029 3.885 6.264 1.00 93.00 105 PHE A O 1
ATOM 851 N N . GLU A 1 106 ? 15.497 4.412 4.712 1.00 86.88 106 GLU A N 1
ATOM 852 C CA . GLU A 1 106 ? 14.368 4.370 5.655 1.00 86.88 106 GLU A CA 1
ATOM 853 C C . GLU A 1 106 ? 14.103 2.957 6.202 1.00 86.88 106 GLU A C 1
ATOM 855 O O . GLU A 1 106 ? 13.778 2.797 7.384 1.00 86.88 106 GLU A O 1
ATOM 860 N N . LEU A 1 107 ? 14.331 1.918 5.392 1.00 88.06 107 LEU A N 1
ATOM 861 C CA . LEU A 1 107 ? 14.316 0.527 5.854 1.00 88.06 107 LEU A CA 1
ATOM 862 C C . LEU A 1 107 ? 15.380 0.272 6.930 1.00 88.06 107 LEU A C 1
ATOM 864 O O . LEU A 1 107 ? 15.072 -0.313 7.970 1.00 88.06 107 LEU A O 1
ATOM 868 N N . GLY A 1 108 ? 16.609 0.756 6.720 1.00 88.88 108 GLY A N 1
ATOM 869 C CA . GLY A 1 108 ? 17.710 0.615 7.680 1.00 88.88 108 GLY A CA 1
ATOM 870 C C . GLY A 1 108 ? 17.437 1.280 9.034 1.00 88.88 108 GLY A C 1
ATOM 871 O O . GLY A 1 108 ? 17.908 0.806 10.069 1.00 88.88 108 GLY A O 1
ATOM 872 N N . LYS A 1 109 ? 16.612 2.333 9.059 1.00 87.06 109 LYS A N 1
ATOM 873 C CA . LYS A 1 109 ? 16.180 3.010 10.294 1.00 87.06 109 LYS A CA 1
ATOM 874 C C . LYS A 1 109 ? 15.103 2.253 11.074 1.00 87.06 109 LYS A C 1
ATOM 876 O O . LYS A 1 109 ? 14.706 2.715 12.141 1.00 87.06 109 LYS A O 1
ATOM 881 N N . ASN A 1 110 ? 14.632 1.104 10.582 1.00 83.75 110 ASN A N 1
ATOM 882 C CA . ASN A 1 110 ? 13.546 0.324 11.184 1.00 83.75 110 ASN A CA 1
ATOM 883 C C . ASN A 1 110 ? 12.253 1.135 11.398 1.00 83.75 110 ASN A C 1
ATOM 885 O O . ASN A 1 110 ? 11.438 0.782 12.250 1.00 83.75 110 ASN A O 1
ATOM 889 N N . ALA A 1 111 ? 12.029 2.199 10.618 1.00 78.75 111 ALA A N 1
ATOM 890 C CA . ALA A 1 111 ? 10.860 3.075 10.753 1.00 78.75 111 ALA A CA 1
ATOM 891 C C . ALA A 1 111 ? 9.524 2.331 10.533 1.00 78.75 111 ALA A C 1
ATOM 893 O O . ALA A 1 111 ? 8.476 2.720 11.046 1.00 78.75 111 ALA A O 1
ATOM 894 N N . LEU A 1 112 ? 9.584 1.218 9.799 1.00 80.81 112 LEU A N 1
ATOM 895 C CA . LEU A 1 112 ? 8.459 0.339 9.482 1.00 80.81 112 LEU A CA 1
ATOM 896 C C . LEU A 1 112 ? 8.195 -0.729 10.554 1.00 80.81 112 LEU A C 1
ATOM 898 O O . LEU A 1 112 ? 7.232 -1.490 10.448 1.00 80.81 112 LEU A O 1
ATOM 902 N N . LYS A 1 113 ? 9.032 -0.817 11.594 1.00 84.31 113 LYS A N 1
ATOM 903 C CA . LYS A 1 113 ? 8.838 -1.782 12.674 1.00 84.31 113 LYS A CA 1
ATOM 904 C C . LYS A 1 113 ? 7.630 -1.366 13.510 1.00 84.31 113 LYS A C 1
ATOM 906 O O . LYS A 1 113 ? 7.568 -0.258 14.042 1.00 84.31 113 LYS A O 1
ATOM 911 N N . ILE A 1 114 ? 6.668 -2.273 13.639 1.00 80.94 114 ILE A N 1
ATOM 912 C CA . ILE A 1 114 ? 5.504 -2.078 14.500 1.00 80.94 114 ILE A CA 1
ATOM 913 C C . ILE A 1 114 ? 5.882 -2.560 15.897 1.00 80.94 114 ILE A C 1
ATOM 915 O O . ILE A 1 114 ? 6.008 -3.760 16.142 1.00 80.94 114 ILE A O 1
ATOM 919 N N . GLU A 1 115 ? 6.084 -1.627 16.822 1.00 74.75 115 GLU A N 1
ATOM 920 C CA . GLU A 1 115 ? 6.329 -1.987 18.214 1.00 74.75 115 GLU A CA 1
ATOM 921 C C . GLU A 1 115 ? 5.016 -2.297 18.934 1.00 74.75 115 GLU A C 1
ATOM 923 O O . GLU A 1 115 ? 4.138 -1.447 19.089 1.00 74.75 115 GLU A O 1
ATOM 928 N N . SER A 1 116 ? 4.888 -3.528 19.426 1.00 73.31 116 SER A N 1
ATOM 929 C CA . SER A 1 116 ? 3.841 -3.877 20.380 1.00 73.31 116 SER A CA 1
ATOM 930 C C . SER A 1 116 ? 4.270 -3.452 21.786 1.00 73.31 116 SER A C 1
ATOM 932 O O . SER A 1 116 ? 5.323 -3.877 22.269 1.00 73.31 116 SER A O 1
ATOM 934 N N . ARG A 1 117 ? 3.427 -2.689 22.493 1.00 67.19 117 ARG A N 1
ATOM 935 C CA . ARG A 1 117 ? 3.674 -2.243 23.883 1.00 67.19 117 ARG A CA 1
ATOM 936 C C . ARG A 1 117 ? 3.973 -3.398 24.859 1.00 67.19 117 ARG A C 1
ATOM 938 O O . ARG A 1 117 ? 4.620 -3.195 25.882 1.00 67.19 117 ARG A O 1
ATOM 945 N N . GLN A 1 118 ? 3.548 -4.618 24.532 1.00 65.88 118 GLN A N 1
ATOM 946 C CA . GLN A 1 118 ? 3.820 -5.828 25.313 1.00 65.88 118 GLN A CA 1
ATOM 947 C C . GLN A 1 118 ? 5.321 -6.154 25.419 1.00 65.88 118 GLN A C 1
ATOM 949 O O . GLN A 1 118 ? 5.774 -6.599 26.473 1.00 65.88 118 GLN A O 1
ATOM 954 N N . VAL A 1 119 ? 6.111 -5.858 24.381 1.00 63.12 119 VAL A N 1
ATOM 955 C CA . VAL A 1 119 ? 7.560 -6.138 24.356 1.00 63.12 119 VAL A CA 1
ATOM 956 C C . VAL A 1 119 ? 8.326 -5.212 25.307 1.00 63.12 119 VAL A C 1
ATOM 958 O O . VAL A 1 119 ? 9.240 -5.658 26.002 1.00 63.12 119 VAL A O 1
ATOM 961 N N . TYR A 1 120 ? 7.913 -3.946 25.413 1.00 61.69 120 TYR A N 1
ATOM 962 C CA . TYR A 1 120 ? 8.522 -2.980 26.336 1.00 61.69 120 TYR A CA 1
ATOM 963 C C . TYR A 1 120 ? 8.315 -3.373 27.805 1.00 61.69 120 TYR A C 1
ATOM 965 O O . TYR A 1 120 ? 9.233 -3.281 28.620 1.00 61.69 120 TYR A O 1
ATOM 973 N N . ASN A 1 121 ? 7.118 -3.865 28.141 1.00 59.53 121 ASN A N 1
ATOM 974 C CA . ASN A 1 121 ? 6.768 -4.214 29.517 1.00 59.53 121 ASN A CA 1
ATOM 975 C C . ASN A 1 121 ? 7.480 -5.497 29.995 1.00 59.53 121 ASN A C 1
ATOM 977 O O . ASN A 1 121 ? 7.867 -5.593 31.159 1.00 59.53 121 ASN A O 1
ATOM 981 N N . PHE A 1 122 ? 7.724 -6.462 29.097 1.00 63.81 122 PHE A N 1
ATOM 982 C CA . PHE A 1 122 ? 8.499 -7.667 29.421 1.00 63.81 122 PHE A CA 1
ATOM 983 C C . PHE A 1 122 ? 9.969 -7.345 29.727 1.00 63.81 122 PHE A C 1
ATOM 985 O O . PHE A 1 122 ? 10.512 -7.835 30.717 1.00 63.81 122 PHE A O 1
ATOM 992 N N . ASN A 1 123 ? 10.595 -6.464 28.939 1.00 60.56 123 ASN A N 1
ATOM 993 C CA . ASN A 1 123 ? 11.964 -6.023 29.211 1.00 60.56 123 ASN A CA 1
ATOM 994 C C . ASN A 1 123 ? 12.041 -5.248 30.535 1.00 60.56 123 ASN A C 1
ATOM 996 O O . ASN A 1 123 ? 12.843 -5.599 31.394 1.00 60.56 123 ASN A O 1
ATOM 1000 N N . TYR A 1 124 ? 11.162 -4.270 30.772 1.00 60.34 124 TYR A N 1
ATOM 1001 C CA . TYR A 1 124 ? 11.195 -3.502 32.023 1.00 60.34 124 TYR A CA 1
ATOM 1002 C C . TYR A 1 124 ? 10.986 -4.382 33.269 1.00 60.34 124 TYR A C 1
ATOM 1004 O O . TYR A 1 124 ? 11.690 -4.221 34.265 1.00 60.34 124 TYR A O 1
ATOM 1012 N N . LYS A 1 125 ? 10.078 -5.366 33.207 1.00 59.59 125 LYS A N 1
ATOM 1013 C CA . LYS A 1 125 ? 9.833 -6.304 34.315 1.00 59.59 125 LYS A CA 1
ATOM 1014 C C . LYS A 1 125 ? 10.995 -7.278 34.540 1.00 59.59 125 LYS A C 1
ATOM 1016 O O . LYS A 1 125 ? 11.282 -7.599 35.688 1.00 59.59 125 LYS A O 1
ATOM 1021 N N . SER A 1 126 ? 11.683 -7.696 33.476 1.00 62.34 126 SER A N 1
ATOM 1022 C CA . SER A 1 126 ? 12.934 -8.461 33.560 1.00 62.34 126 SER A CA 1
ATOM 1023 C C . SER A 1 126 ? 14.016 -7.657 34.295 1.00 62.34 126 SER A C 1
ATOM 1025 O O . SER A 1 126 ? 14.483 -8.082 35.348 1.00 62.34 126 SER A O 1
ATOM 1027 N N . TRP A 1 127 ? 14.343 -6.447 33.828 1.00 57.94 127 TRP A N 1
ATOM 1028 C CA . TRP A 1 127 ? 15.393 -5.609 34.429 1.00 57.94 127 TRP A CA 1
ATOM 1029 C C . TRP A 1 127 ? 15.051 -5.135 35.853 1.00 57.94 127 TRP A C 1
ATOM 1031 O O . TRP A 1 127 ? 15.917 -5.143 36.729 1.00 57.94 127 TRP A O 1
ATOM 1041 N N . SER A 1 128 ? 13.786 -4.799 36.127 1.00 60.69 128 SER A N 1
ATOM 1042 C CA . SER A 1 128 ? 13.320 -4.487 37.486 1.00 60.69 128 SER A CA 1
ATOM 1043 C C . SER A 1 128 ? 13.386 -5.718 38.403 1.00 60.69 128 SER A C 1
ATOM 1045 O O . SER A 1 128 ? 13.851 -5.607 39.540 1.00 60.69 128 SER A O 1
ATOM 1047 N N . GLY A 1 129 ? 13.031 -6.902 37.890 1.00 59.25 129 GLY A N 1
ATOM 1048 C CA . GLY A 1 129 ? 13.163 -8.179 38.593 1.00 59.25 129 GLY A CA 1
ATOM 1049 C C . GLY A 1 129 ? 14.609 -8.516 38.957 1.00 59.25 129 GLY A C 1
ATOM 1050 O O . GLY A 1 129 ? 14.865 -8.908 40.091 1.00 59.25 129 GLY A O 1
ATOM 1051 N N . TYR A 1 130 ? 15.570 -8.279 38.059 1.00 57.28 130 TYR A N 1
ATOM 1052 C CA . TYR A 1 130 ? 16.994 -8.452 38.369 1.00 57.28 130 TYR A CA 1
ATOM 1053 C C . TYR A 1 130 ? 17.493 -7.424 39.398 1.00 57.28 130 TYR A C 1
ATOM 1055 O O . TYR A 1 130 ? 18.198 -7.795 40.332 1.00 57.28 130 TYR A O 1
ATOM 1063 N N . SER A 1 131 ? 17.079 -6.155 39.316 1.00 57.56 131 SER A N 1
ATOM 1064 C CA . SER A 1 131 ? 17.502 -5.131 40.290 1.00 57.56 131 SER A CA 1
ATOM 1065 C C . SER A 1 131 ? 16.998 -5.384 41.722 1.00 57.56 131 SER A C 1
ATOM 1067 O O . SER A 1 131 ? 17.688 -5.050 42.682 1.00 57.56 131 SER A O 1
ATOM 1069 N N . LEU A 1 132 ? 15.835 -6.032 41.876 1.00 59.12 132 LEU A N 1
ATOM 1070 C CA . LEU A 1 132 ? 15.289 -6.451 43.175 1.00 59.12 132 LEU A CA 1
ATOM 1071 C C . LEU A 1 132 ? 15.965 -7.708 43.746 1.00 59.12 132 LEU A C 1
ATOM 1073 O O . LEU A 1 132 ? 15.895 -7.932 44.952 1.00 59.12 132 LEU A O 1
ATOM 1077 N N . ILE A 1 133 ? 16.608 -8.521 42.902 1.00 59.66 133 ILE A N 1
ATOM 1078 C CA . ILE A 1 133 ? 17.338 -9.730 43.318 1.00 59.66 133 ILE A CA 1
ATOM 1079 C C . ILE A 1 133 ? 18.791 -9.402 43.708 1.00 59.66 133 ILE A C 1
ATOM 1081 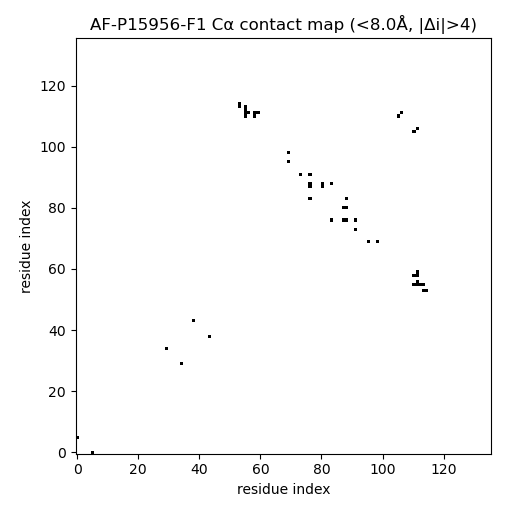O O . ILE A 1 133 ? 19.339 -10.071 44.575 1.00 59.66 133 ILE A O 1
ATOM 1085 N N . TYR A 1 134 ? 19.402 -8.367 43.119 1.00 57.56 134 TYR A N 1
ATOM 1086 C CA . TYR A 1 134 ? 20.801 -7.988 43.383 1.00 57.56 134 TYR A CA 1
ATOM 1087 C C . TYR A 1 134 ? 20.995 -6.860 44.418 1.00 57.56 134 TYR A C 1
ATOM 1089 O O . TYR A 1 134 ? 22.134 -6.569 44.772 1.00 57.56 134 TYR A O 1
ATOM 1097 N N . ASN A 1 135 ? 19.923 -6.222 44.906 1.00 56.34 135 ASN A N 1
ATOM 1098 C CA . ASN A 1 135 ? 19.980 -5.154 45.921 1.00 56.34 135 ASN A CA 1
ATOM 1099 C C . ASN A 1 135 ? 19.377 -5.587 47.277 1.00 56.34 135 ASN A C 1
ATOM 1101 O O . ASN A 1 135 ? 18.701 -4.808 47.950 1.00 56.34 135 ASN A O 1
ATOM 1105 N N . LYS A 1 136 ? 19.571 -6.858 47.641 1.00 49.41 136 LYS A N 1
ATOM 1106 C CA . LYS A 1 136 ? 19.162 -7.464 48.913 1.00 49.41 136 LYS A CA 1
ATOM 1107 C C . LYS A 1 136 ? 20.321 -8.277 49.472 1.00 49.41 136 LYS A C 1
ATOM 1109 O O . LYS A 1 136 ? 20.467 -8.276 50.711 1.00 49.41 136 LYS A O 1
#

InterPro domains:
  IPR000440 NADH:ubiquinone/plastoquinone oxidoreductase, chain 3 [PF00507] (16-113)
  IPR000440 NADH:ubiquinone/plastoquinone oxidoreductase, chain 3 [PTHR11058] (2-115)
  IPR038430 NADH:ubiquinone oxidoreductase, subunit 3 superfamily [G3DSA:1.20.58.1610] (1-114)

Secondary structure (DSSP, 8-state):
--HHHHHHHHHHHHHHHHHHHHHHHS-----HHHHS---SS----TT-------HHHHHHHHHHHHHHHHHHHHHHHHHTHHHHHHHHHHHHHHHHHHHHHHHHHHHHTTTT----HHHHHHHHHHHHHHHHHH--

pLDDT: mean 84.47, std 12.8, range [49.41, 97.56]

Solvent-accessible surface area (backbone atoms only — not comparable to full-atom values): 8394 Å² total; per-residue (Å²): 131,56,73,65,63,50,51,70,52,49,55,61,51,48,54,51,49,54,50,51,51,46,68,71,72,50,88,86,82,87,46,74,80,75,75,42,80,94,48,100,84,57,77,81,68,90,89,59,99,65,80,92,72,66,68,31,62,57,51,52,54,53,52,49,54,52,52,53,51,52,55,58,67,47,45,64,51,68,76,40,42,87,81,43,48,69,64,48,50,52,55,51,50,52,54,50,50,54,52,52,51,55,50,55,53,47,58,74,67,50,56,75,57,80,82,59,72,67,61,58,53,53,51,52,51,50,56,52,52,50,54,64,66,74,73,115